Protein AF-A0A7H8PX84-F1 (afdb_monomer_lite)

Secondary structure (DSSP, 8-state):
-------------------TT-S-S--TT-EEEEE--HHHHHHHTT--EEEETTEEEEEE-GGGSSBSSSSSPPTT-EEEBPTT-EEEB-TTTHHHHHHHHHHH--EEEETTTTEEEEPP----SEEEPTT-EEEEEEEEEEEETTEEEEEEEEEEEEE--

pLDDT: mean 71.89, std 15.2, range [36.81, 92.44]

Foldseek 3Di:
DDDDDDDDPPPPPPPPPDPPDDPDDDLAQDKFKFFDDPVLLVCLVVQQWDDDPNATAGEDCNQPGQFPDRHDDDAQDKTFGGQVWGATDHPVCVVVVQVVVVVQFDFDADPVRSHTYTDDDDDPDDTGHGGWMKTFNAKDWDDDVPGDTTIITIIGGHGHD

Structure (mmCIF, N/CA/C/O backbone):
data_AF-A0A7H8PX84-F1
#
_entry.id   AF-A0A7H8PX84-F1
#
loop_
_atom_site.group_PDB
_atom_site.id
_atom_site.type_symbol
_atom_site.label_atom_id
_atom_site.label_alt_id
_atom_site.label_comp_id
_atom_site.label_asym_id
_atom_site.label_entity_id
_atom_site.label_seq_id
_atom_site.pdbx_PDB_ins_code
_atom_site.Cartn_x
_atom_site.Cartn_y
_atom_site.Cartn_z
_atom_site.occupancy
_atom_site.B_iso_or_equiv
_atom_site.auth_seq_id
_atom_site.auth_comp_id
_atom_site.auth_asym_id
_atom_site.auth_atom_id
_atom_site.pdbx_PDB_model_num
ATOM 1 N N . MET A 1 1 ? 47.853 -20.167 -55.144 1.00 40.09 1 MET A N 1
ATOM 2 C CA . MET A 1 1 ? 46.509 -20.250 -54.528 1.00 40.09 1 MET A CA 1
ATOM 3 C C . MET A 1 1 ? 46.670 -20.345 -53.012 1.00 40.09 1 MET A C 1
ATOM 5 O O . MET A 1 1 ? 47.032 -21.404 -52.525 1.00 40.09 1 MET A O 1
ATOM 9 N N . LYS A 1 2 ? 46.504 -19.242 -52.268 1.00 39.44 2 LYS A N 1
ATOM 10 C CA . LYS A 1 2 ? 46.544 -19.221 -50.793 1.00 39.44 2 LYS A CA 1
ATOM 11 C C . LYS A 1 2 ? 45.185 -18.732 -50.292 1.00 39.44 2 LYS A C 1
ATOM 13 O O . LYS A 1 2 ? 44.821 -17.595 -50.564 1.00 39.44 2 LYS A O 1
ATOM 18 N N . LYS A 1 3 ? 44.428 -19.603 -49.617 1.00 45.34 3 LYS A N 1
ATOM 19 C CA . LYS A 1 3 ? 43.192 -19.234 -48.913 1.00 45.34 3 LYS A CA 1
ATOM 20 C C . LYS A 1 3 ? 43.585 -18.710 -47.532 1.00 45.34 3 LYS A C 1
ATOM 22 O O . LYS A 1 3 ? 44.048 -19.484 -46.701 1.00 45.34 3 LYS A O 1
ATOM 27 N N . LEU A 1 4 ? 43.448 -17.404 -47.319 1.00 47.75 4 LEU A N 1
ATOM 28 C CA . LEU A 1 4 ? 43.532 -16.782 -46.000 1.00 47.75 4 LEU A CA 1
ATOM 29 C C . LEU A 1 4 ? 42.117 -16.816 -45.405 1.00 47.75 4 LEU A C 1
ATOM 31 O O . LEU A 1 4 ? 41.219 -16.166 -45.935 1.00 47.75 4 LEU A O 1
ATOM 35 N N . ILE A 1 5 ? 41.897 -17.613 -44.361 1.00 53.88 5 ILE A N 1
ATOM 36 C CA . ILE A 1 5 ? 40.638 -17.606 -43.608 1.00 53.88 5 ILE A CA 1
ATOM 37 C C . ILE A 1 5 ? 40.815 -16.584 -42.487 1.00 53.88 5 ILE A C 1
ATOM 39 O O . ILE A 1 5 ? 41.558 -16.815 -41.535 1.00 53.88 5 ILE A O 1
ATOM 43 N N . LEU A 1 6 ? 40.182 -15.426 -42.656 1.00 47.47 6 LEU A N 1
ATOM 44 C CA . LEU A 1 6 ? 40.150 -14.352 -41.673 1.00 47.47 6 LEU A CA 1
ATOM 45 C C . LEU A 1 6 ? 39.079 -14.702 -40.629 1.00 47.47 6 LEU A C 1
ATOM 47 O O . LEU A 1 6 ? 37.885 -14.655 -40.918 1.00 47.47 6 LEU A O 1
ATOM 51 N N . LEU A 1 7 ? 39.504 -15.109 -39.433 1.00 52.91 7 LEU A N 1
ATOM 52 C CA . LEU A 1 7 ? 38.606 -15.361 -38.309 1.00 52.91 7 LEU A CA 1
ATOM 53 C C . LEU A 1 7 ? 38.187 -14.002 -37.722 1.00 52.91 7 LEU A C 1
ATOM 55 O O . LEU A 1 7 ? 38.953 -13.362 -37.003 1.00 52.91 7 LEU A O 1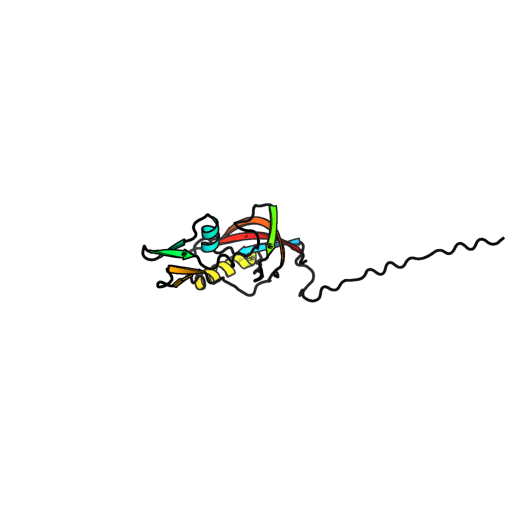
ATOM 59 N N . ALA A 1 8 ? 36.996 -13.525 -38.083 1.00 51.44 8 ALA A N 1
ATOM 60 C CA . ALA A 1 8 ? 36.423 -12.305 -37.528 1.00 51.44 8 ALA A CA 1
ATOM 61 C C . ALA A 1 8 ? 35.952 -12.571 -36.090 1.00 51.44 8 ALA A C 1
ATOM 63 O O . ALA A 1 8 ? 34.898 -13.161 -35.867 1.00 51.44 8 ALA A O 1
ATOM 64 N N . VAL A 1 9 ? 36.751 -12.152 -35.108 1.00 56.19 9 VAL A N 1
ATOM 65 C CA . VAL A 1 9 ? 36.349 -12.123 -33.698 1.00 56.19 9 VAL A CA 1
ATOM 66 C C . VAL A 1 9 ? 35.457 -10.900 -33.500 1.00 56.19 9 VAL A C 1
ATOM 68 O O . VAL A 1 9 ? 35.933 -9.773 -33.378 1.00 56.19 9 VAL A O 1
ATOM 71 N N . THR A 1 10 ? 34.144 -11.112 -33.530 1.00 51.09 10 THR A N 1
ATOM 72 C CA . THR A 1 10 ? 33.151 -10.079 -33.227 1.00 51.09 10 THR A CA 1
ATOM 73 C C . THR A 1 10 ? 33.132 -9.855 -31.716 1.00 51.09 10 THR A C 1
ATOM 75 O O . THR A 1 10 ? 32.574 -10.650 -30.963 1.00 51.09 10 THR A O 1
ATOM 78 N N . ILE A 1 11 ? 33.785 -8.788 -31.257 1.00 53.28 11 ILE A N 1
ATOM 79 C CA . ILE A 1 11 ? 33.712 -8.338 -29.865 1.00 53.28 11 ILE A CA 1
ATOM 80 C C . ILE A 1 11 ? 32.320 -7.734 -29.667 1.00 53.28 11 ILE A C 1
ATOM 82 O O . ILE A 1 11 ? 32.041 -6.628 -30.122 1.00 53.28 11 ILE A O 1
ATOM 86 N N . ILE A 1 12 ? 31.429 -8.486 -29.020 1.00 52.38 12 ILE A N 1
ATOM 87 C CA . ILE A 1 12 ? 30.136 -7.982 -28.557 1.00 52.38 12 ILE A CA 1
ATOM 88 C C . ILE A 1 12 ? 30.433 -7.062 -27.371 1.00 52.38 12 ILE A C 1
ATOM 90 O O . ILE A 1 12 ? 30.611 -7.515 -26.241 1.00 52.38 12 ILE A O 1
ATOM 94 N N . THR A 1 13 ? 30.539 -5.760 -27.626 1.00 49.69 13 THR A N 1
ATOM 95 C CA . THR A 1 13 ? 30.516 -4.753 -26.566 1.00 49.69 13 THR A CA 1
ATOM 96 C C . THR A 1 13 ? 29.106 -4.735 -25.991 1.00 49.69 13 THR A C 1
ATOM 98 O O . THR A 1 13 ? 28.187 -4.186 -26.599 1.00 49.69 13 THR A O 1
ATOM 101 N N . ALA A 1 14 ? 28.919 -5.388 -24.846 1.00 50.47 14 ALA A N 1
ATOM 102 C CA . ALA A 1 14 ? 27.719 -5.235 -24.041 1.00 50.47 14 ALA A CA 1
ATOM 103 C C . ALA A 1 14 ? 27.648 -3.775 -23.581 1.00 50.47 14 ALA A C 1
ATOM 105 O O . ALA A 1 14 ? 28.365 -3.358 -22.672 1.00 50.47 14 ALA A O 1
ATOM 106 N N . SER A 1 15 ? 26.827 -2.983 -24.263 1.00 46.75 15 SER A N 1
ATOM 107 C CA . SER A 1 15 ? 26.493 -1.625 -23.860 1.00 46.75 15 SER A CA 1
ATOM 108 C C . SER A 1 15 ? 25.756 -1.703 -22.526 1.00 46.75 15 SER A C 1
ATOM 110 O O . SER A 1 15 ? 24.563 -1.997 -22.484 1.00 46.75 15 SER A O 1
ATOM 112 N N . THR A 1 16 ? 26.462 -1.479 -21.421 1.00 45.62 16 THR A N 1
ATOM 113 C CA . THR A 1 16 ? 25.833 -1.245 -20.123 1.00 45.62 16 THR A CA 1
ATOM 114 C C . THR A 1 16 ? 25.135 0.106 -20.199 1.00 45.62 16 THR A C 1
ATOM 116 O O . THR A 1 16 ? 25.763 1.152 -20.029 1.00 45.62 16 THR A O 1
ATOM 119 N N . ALA A 1 17 ? 23.843 0.088 -20.516 1.00 49.22 17 ALA A N 1
ATOM 120 C CA . ALA A 1 17 ? 22.968 1.225 -20.301 1.00 49.22 17 ALA A CA 1
ATOM 121 C C . ALA A 1 17 ? 22.883 1.449 -18.786 1.00 49.22 17 ALA A C 1
ATOM 123 O O . ALA A 1 17 ? 22.169 0.748 -18.072 1.00 49.22 17 ALA A O 1
ATOM 124 N N . TYR A 1 18 ? 23.697 2.372 -18.283 1.00 42.31 18 TYR A N 1
ATOM 125 C CA . TYR A 1 18 ? 23.570 2.876 -16.926 1.00 42.31 18 TYR A CA 1
ATOM 126 C C . TYR A 1 18 ? 22.308 3.737 -16.885 1.00 42.31 18 TYR A C 1
ATOM 128 O O . TYR A 1 18 ? 22.279 4.833 -17.437 1.00 42.31 18 TYR A O 1
ATOM 136 N N . ALA A 1 19 ? 21.251 3.200 -16.275 1.00 36.81 19 ALA A N 1
ATOM 137 C CA . ALA A 1 19 ? 20.052 3.951 -15.942 1.00 36.81 19 ALA A CA 1
ATOM 138 C C . ALA A 1 19 ? 20.422 5.004 -14.889 1.00 36.81 19 ALA A C 1
ATOM 140 O O . ALA A 1 19 ? 20.612 4.707 -13.707 1.00 36.81 19 ALA A O 1
ATOM 141 N N . GLU A 1 20 ? 20.597 6.240 -15.338 1.00 38.31 20 GLU A N 1
ATOM 142 C CA . GLU A 1 20 ? 20.698 7.387 -14.453 1.00 38.31 20 GLU A CA 1
ATOM 143 C C . GLU A 1 20 ? 19.344 7.553 -13.744 1.00 38.31 20 GLU A C 1
ATOM 145 O O . GLU A 1 20 ? 18.332 7.750 -14.409 1.00 38.31 20 GLU A O 1
ATOM 150 N N . HIS A 1 21 ? 19.360 7.527 -12.404 1.00 40.28 21 HIS A N 1
ATOM 151 C CA . HIS A 1 21 ? 18.239 7.725 -11.456 1.00 40.28 21 HIS A CA 1
ATOM 152 C C . HIS A 1 21 ? 17.591 6.472 -10.840 1.00 40.28 21 HIS A C 1
ATOM 154 O O . HIS A 1 21 ? 16.396 6.452 -1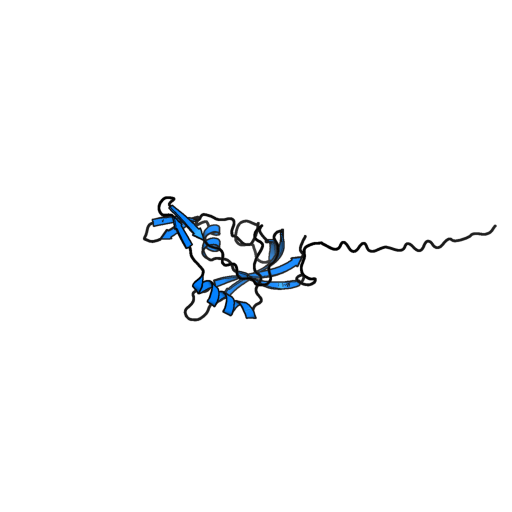0.565 1.00 40.28 21 HIS A O 1
ATOM 160 N N . CYS A 1 22 ? 18.408 5.483 -10.470 1.00 41.53 22 CYS A N 1
ATOM 161 C CA . CYS A 1 22 ? 18.047 4.503 -9.442 1.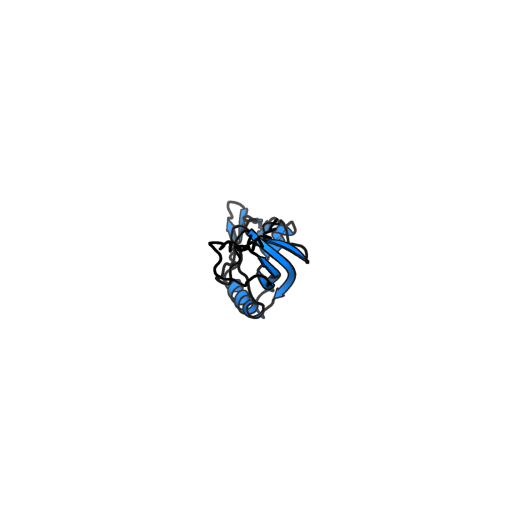00 41.53 22 CYS A CA 1
ATOM 162 C C . CYS A 1 22 ? 19.143 4.482 -8.353 1.00 41.53 22 CYS A C 1
ATOM 164 O O . CYS A 1 22 ? 20.289 4.127 -8.655 1.00 41.53 22 CYS A O 1
ATOM 166 N N . PRO A 1 23 ? 18.879 4.859 -7.084 1.00 43.12 23 PRO A N 1
ATOM 167 C CA . PRO A 1 23 ? 19.772 4.481 -6.008 1.00 43.12 23 PRO A CA 1
ATOM 168 C C . PRO A 1 23 ? 19.590 2.976 -5.764 1.00 43.12 23 PRO A C 1
ATOM 170 O O . PRO A 1 23 ? 18.675 2.554 -5.067 1.00 43.12 23 PRO A O 1
ATOM 173 N N . MET A 1 24 ? 20.538 2.209 -6.308 1.00 42.06 24 MET A N 1
ATOM 174 C CA . MET A 1 24 ? 20.876 0.810 -6.005 1.00 42.06 24 MET A CA 1
ATOM 175 C C . MET A 1 24 ? 20.173 -0.311 -6.792 1.00 42.06 24 MET A C 1
ATOM 177 O O . MET A 1 24 ? 18.998 -0.614 -6.620 1.00 42.06 24 MET A O 1
ATOM 181 N N . LEU A 1 25 ? 21.011 -1.058 -7.522 1.00 45.28 25 LEU A N 1
ATOM 182 C CA . LEU A 1 25 ? 20.917 -2.504 -7.746 1.00 45.28 25 LEU A CA 1
ATOM 183 C C . LEU A 1 25 ? 20.171 -3.250 -6.614 1.00 45.28 25 LEU A C 1
ATOM 185 O O . LEU A 1 25 ? 20.610 -3.231 -5.462 1.00 45.28 25 LEU A O 1
ATOM 189 N N . GLY A 1 26 ? 19.124 -4.010 -6.959 1.00 51.72 26 GLY A N 1
ATOM 190 C CA . GLY A 1 26 ? 18.698 -5.169 -6.160 1.00 51.72 26 GLY A CA 1
ATOM 191 C C . GLY A 1 26 ? 17.331 -5.114 -5.478 1.00 51.72 26 GLY A C 1
ATOM 192 O O . GLY A 1 26 ? 17.132 -5.865 -4.519 1.00 51.72 26 GLY A O 1
ATOM 193 N N . CYS A 1 27 ? 16.395 -4.271 -5.920 1.00 56.50 27 CYS A N 1
ATOM 194 C CA . CYS A 1 27 ? 14.993 -4.376 -5.493 1.00 56.50 27 CYS A CA 1
ATOM 195 C C . CYS A 1 27 ? 14.210 -5.439 -6.276 1.00 56.50 27 CYS A C 1
ATOM 197 O O . CYS A 1 27 ? 13.266 -6.005 -5.721 1.00 56.50 27 CYS A O 1
ATOM 199 N N . GLU A 1 28 ? 14.603 -5.744 -7.520 1.00 68.44 28 GLU A N 1
ATOM 200 C CA . GLU A 1 28 ? 14.006 -6.821 -8.322 1.00 68.44 28 GLU A CA 1
ATOM 201 C C . GLU A 1 28 ? 14.029 -8.144 -7.552 1.00 68.44 28 GLU A C 1
ATOM 203 O O . GLU A 1 28 ? 15.027 -8.509 -6.928 1.00 68.44 28 GLU A O 1
ATOM 208 N N . GLY A 1 29 ? 12.891 -8.836 -7.531 1.00 76.75 29 GLY A N 1
ATOM 209 C CA . GLY A 1 29 ? 12.743 -10.089 -6.799 1.00 76.75 29 GLY A CA 1
ATOM 210 C C . GLY A 1 29 ? 12.399 -9.928 -5.314 1.00 76.75 29 GLY A C 1
ATOM 211 O O . GLY A 1 29 ? 12.152 -10.929 -4.640 1.00 76.75 29 GLY A O 1
ATOM 212 N N . ARG A 1 30 ? 12.349 -8.703 -4.767 1.00 82.25 30 ARG A N 1
ATOM 213 C CA . ARG A 1 30 ? 11.982 -8.489 -3.358 1.00 82.25 30 ARG A CA 1
ATOM 214 C C . ARG A 1 30 ? 10.480 -8.508 -3.151 1.00 82.25 30 ARG A C 1
ATOM 216 O O . ARG A 1 30 ? 9.724 -7.906 -3.912 1.00 82.25 30 ARG A O 1
ATOM 223 N N . THR A 1 31 ? 10.071 -9.123 -2.045 1.00 88.44 31 THR A N 1
ATOM 224 C CA . THR A 1 31 ? 8.685 -9.109 -1.588 1.00 88.44 31 THR A CA 1
ATOM 225 C C . THR A 1 31 ? 8.510 -8.288 -0.322 1.00 88.44 31 THR A C 1
ATOM 227 O O . THR A 1 31 ? 9.391 -8.215 0.540 1.00 88.44 31 THR A O 1
ATOM 230 N N . GLY A 1 32 ? 7.349 -7.666 -0.191 1.00 89.19 32 GLY A N 1
ATOM 231 C CA . GLY A 1 32 ? 7.019 -6.859 0.973 1.00 89.19 32 GLY A CA 1
ATOM 232 C C . GLY A 1 32 ? 5.644 -6.243 0.853 1.00 89.19 32 GLY A C 1
ATOM 233 O O . GLY A 1 32 ? 4.815 -6.689 0.069 1.00 89.19 32 GLY A O 1
ATOM 234 N N . TYR A 1 33 ? 5.394 -5.247 1.682 1.00 89.69 33 TYR A N 1
ATOM 235 C CA . TYR A 1 33 ? 4.070 -4.732 1.946 1.00 89.69 33 TYR A CA 1
ATOM 236 C C . TYR A 1 33 ? 3.977 -3.261 1.602 1.00 89.69 33 TYR A C 1
ATOM 238 O O . TYR A 1 33 ? 4.878 -2.471 1.872 1.00 89.69 33 TYR A O 1
ATOM 246 N N . VAL A 1 34 ? 2.828 -2.916 1.057 1.00 87.81 34 VAL A N 1
ATOM 247 C CA . VAL A 1 34 ? 2.403 -1.569 0.723 1.00 87.81 34 VAL A CA 1
ATOM 248 C C . VAL A 1 34 ? 1.167 -1.272 1.547 1.00 87.81 34 VAL A C 1
ATOM 250 O O . VAL A 1 34 ? 0.248 -2.088 1.567 1.00 87.81 34 VAL A O 1
ATOM 253 N N . TYR A 1 35 ? 1.128 -0.130 2.225 1.00 86.12 35 TYR A N 1
ATOM 254 C CA . TYR A 1 35 ? -0.064 0.269 2.966 1.00 86.12 35 TYR A CA 1
ATOM 255 C C . TYR A 1 35 ? -1.155 0.779 2.016 1.00 86.12 35 TYR A C 1
ATOM 257 O O . TYR A 1 35 ? -0.872 1.612 1.157 1.00 86.12 35 TYR A O 1
ATOM 265 N N . ILE A 1 36 ? -2.396 0.314 2.196 1.00 81.25 36 ILE A N 1
ATOM 266 C CA . ILE A 1 36 ? -3.576 0.864 1.519 1.00 81.25 36 ILE A CA 1
ATOM 267 C C . ILE A 1 36 ? -4.428 1.606 2.546 1.00 81.25 36 ILE A C 1
ATOM 269 O O . ILE A 1 36 ? -4.982 0.958 3.440 1.00 81.25 36 ILE A O 1
ATOM 273 N N . PRO A 1 37 ? -4.591 2.934 2.412 1.00 74.69 37 PRO A N 1
ATOM 274 C CA . PRO A 1 37 ? -5.504 3.685 3.256 1.00 74.69 37 PRO A CA 1
ATOM 275 C C . PRO A 1 37 ? -6.925 3.132 3.154 1.00 74.69 37 PRO A C 1
ATOM 277 O O . PRO A 1 37 ? -7.467 2.955 2.061 1.00 74.69 37 PRO A O 1
ATOM 280 N N . GLU A 1 38 ? -7.538 2.875 4.305 1.00 71.62 38 GLU A N 1
ATOM 281 C CA . GLU A 1 38 ? -8.859 2.250 4.410 1.00 71.62 38 GLU A CA 1
ATOM 282 C C . GLU A 1 38 ? -9.936 3.046 3.643 1.00 71.62 38 GLU A C 1
ATOM 284 O O . GLU A 1 38 ? -10.774 2.485 2.943 1.00 71.62 38 GLU A O 1
ATOM 289 N N . GLN A 1 39 ? -9.858 4.374 3.692 1.00 66.31 39 GLN A N 1
ATOM 290 C CA . GLN A 1 39 ? -10.765 5.292 3.002 1.00 66.31 39 GLN A CA 1
ATOM 291 C C . GLN A 1 39 ? -10.637 5.192 1.479 1.00 66.31 39 GLN A C 1
ATOM 293 O O . GLN A 1 39 ? -11.622 5.348 0.762 1.00 66.31 39 GLN A O 1
ATOM 298 N N . VAL A 1 40 ? -9.432 4.906 0.981 1.00 65.25 40 VAL A N 1
ATOM 299 C CA . VAL A 1 40 ? -9.193 4.686 -0.445 1.00 65.25 40 VAL A CA 1
ATOM 300 C C . VAL A 1 40 ? -9.726 3.310 -0.842 1.00 65.25 40 VAL A C 1
ATOM 302 O O . VAL A 1 40 ? -10.439 3.204 -1.836 1.00 65.25 40 VAL A O 1
ATOM 305 N N . ALA A 1 41 ? -9.499 2.278 -0.022 1.00 64.44 41 ALA A N 1
ATOM 306 C CA . ALA A 1 41 ? -10.092 0.958 -0.238 1.00 64.44 41 ALA A CA 1
ATOM 307 C C . ALA A 1 41 ? -11.634 1.012 -0.304 1.00 64.44 41 ALA A C 1
ATOM 309 O O . ALA A 1 41 ? -12.221 0.409 -1.200 1.00 64.44 41 ALA A O 1
ATOM 310 N N . TYR A 1 42 ? -12.296 1.782 0.571 1.00 59.62 42 TYR A N 1
ATOM 311 C CA . TYR A 1 42 ? -13.751 1.996 0.507 1.00 59.62 42 TYR A CA 1
ATOM 312 C C . TYR A 1 42 ? -14.187 2.872 -0.674 1.00 59.62 42 TYR A C 1
ATOM 314 O O . TYR A 1 42 ? -15.208 2.580 -1.300 1.00 59.62 42 TYR A O 1
ATOM 322 N N . GLY A 1 43 ? -13.404 3.902 -1.011 1.00 58.12 43 GLY A N 1
ATOM 323 C CA . GLY A 1 43 ? -13.614 4.762 -2.177 1.00 58.12 43 GLY A CA 1
ATOM 324 C C . GLY A 1 43 ? -13.751 3.977 -3.483 1.00 58.12 43 GLY A C 1
ATOM 325 O O . GLY A 1 43 ? -14.632 4.260 -4.296 1.00 58.12 43 GLY A O 1
ATOM 326 N N . TYR A 1 44 ? -12.921 2.945 -3.650 1.00 55.50 44 TYR A N 1
ATOM 327 C CA . TYR A 1 44 ? -12.935 2.056 -4.815 1.00 55.50 44 TYR A CA 1
ATOM 328 C C . TYR A 1 44 ? -13.997 0.950 -4.756 1.00 55.50 44 TYR A C 1
ATOM 330 O O . TYR A 1 44 ? -14.387 0.440 -5.801 1.00 55.50 44 TYR A O 1
ATOM 338 N N . GLN A 1 45 ? -14.559 0.639 -3.583 1.00 54.50 45 GLN A N 1
ATOM 339 C CA . GLN A 1 45 ? -15.755 -0.214 -3.460 1.00 54.50 45 GLN A CA 1
ATOM 340 C C . GLN A 1 45 ? -17.058 0.510 -3.866 1.00 54.50 45 GLN A C 1
ATOM 342 O O . GLN A 1 45 ? -18.154 0.060 -3.535 1.00 54.50 45 GLN A O 1
ATOM 347 N N . GLY A 1 46 ? -16.959 1.650 -4.558 1.00 50.69 46 GLY A N 1
ATOM 348 C CA . GLY A 1 46 ? -18.099 2.430 -5.042 1.00 50.69 46 GLY A CA 1
ATOM 349 C C . GLY A 1 46 ? -18.658 3.437 -4.035 1.00 50.69 46 GLY A C 1
ATOM 350 O O . GLY A 1 46 ? -19.617 4.138 -4.353 1.00 50.69 46 GLY A O 1
ATOM 351 N N . LYS A 1 47 ? -18.065 3.566 -2.841 1.00 54.09 47 LYS A N 1
ATOM 352 C CA . LYS A 1 47 ? -18.459 4.584 -1.859 1.00 54.09 47 LYS A CA 1
ATOM 353 C C . LYS A 1 47 ? -17.619 5.839 -2.057 1.00 54.09 47 LYS A C 1
ATOM 355 O O . LYS A 1 47 ? -16.598 6.024 -1.412 1.00 54.09 47 LYS A O 1
ATOM 360 N N . ALA A 1 48 ? -18.052 6.722 -2.954 1.00 66.00 48 ALA A N 1
ATOM 361 C CA . ALA A 1 48 ? -17.381 7.997 -3.237 1.00 66.00 48 ALA A CA 1
ATOM 362 C C . ALA A 1 48 ? -17.506 9.043 -2.101 1.00 66.00 48 ALA A C 1
ATOM 364 O O . ALA A 1 48 ? -17.288 10.236 -2.330 1.00 66.00 48 ALA A O 1
ATOM 365 N N . SER A 1 49 ? -17.873 8.621 -0.891 1.00 69.94 49 SER A N 1
ATOM 366 C CA . SER A 1 49 ? -18.225 9.486 0.226 1.00 69.94 49 SER A CA 1
ATOM 367 C C . SER A 1 49 ? -17.943 8.847 1.588 1.00 69.94 49 SER A C 1
ATOM 369 O O . SER A 1 49 ? -17.859 7.625 1.725 1.00 69.94 49 SER A O 1
ATOM 371 N N . VAL A 1 50 ? -17.798 9.692 2.611 1.00 70.12 50 VAL A N 1
ATOM 372 C CA . VAL A 1 50 ? -17.738 9.297 4.026 1.00 70.12 50 VAL A CA 1
ATOM 373 C C . VAL A 1 50 ? -18.805 10.050 4.804 1.00 70.12 50 VAL A C 1
ATOM 375 O O . VAL A 1 50 ? -19.115 11.196 4.483 1.00 70.12 50 VAL A O 1
ATOM 378 N N . THR A 1 51 ? -19.333 9.442 5.861 1.00 69.00 51 THR A N 1
ATOM 379 C CA . THR A 1 51 ? -20.251 10.128 6.775 1.00 69.00 51 THR A CA 1
ATOM 380 C C . THR A 1 51 ? -19.492 10.652 7.992 1.00 69.00 51 THR A C 1
ATOM 382 O O . THR A 1 51 ? -18.828 9.879 8.683 1.00 69.00 51 THR A O 1
ATOM 385 N N . PHE A 1 52 ? -19.620 11.946 8.285 1.00 70.69 52 PHE A N 1
ATOM 386 C CA . PHE A 1 52 ? -19.089 12.589 9.488 1.00 70.69 52 PHE A CA 1
ATOM 387 C C . PHE A 1 52 ? -20.182 13.461 10.115 1.00 70.69 52 PHE A C 1
ATOM 389 O O . PHE A 1 52 ? -20.823 14.246 9.426 1.00 70.69 52 PHE A O 1
ATOM 396 N N . ASN A 1 53 ? -20.455 13.278 11.412 1.00 77.25 53 ASN A N 1
ATOM 397 C CA . ASN A 1 53 ? -21.556 13.947 12.128 1.00 77.25 53 ASN A CA 1
ATOM 398 C C . ASN A 1 53 ? -22.942 13.831 11.457 1.00 77.25 53 ASN A C 1
ATOM 400 O O . ASN A 1 53 ? -23.762 14.738 11.547 1.00 77.25 53 ASN A O 1
ATOM 404 N N . GLY A 1 54 ? -23.219 12.703 10.795 1.00 74.31 54 GLY A N 1
ATOM 405 C CA . GLY A 1 54 ? -24.493 12.473 10.103 1.00 74.31 54 GLY A CA 1
ATOM 406 C C . GLY A 1 54 ? -24.603 13.145 8.732 1.00 74.31 54 GLY A C 1
ATOM 407 O O . GLY A 1 54 ? -25.597 12.931 8.044 1.00 74.31 54 GLY A O 1
ATOM 408 N N . GLU A 1 55 ? -23.585 13.892 8.304 1.00 79.44 55 GLU A N 1
ATOM 409 C CA . GLU A 1 55 ? -23.507 14.470 6.966 1.00 79.44 55 GLU A CA 1
ATOM 410 C C . GLU A 1 55 ? -22.581 13.654 6.063 1.00 79.44 55 GLU A C 1
ATOM 412 O O . GLU A 1 55 ? -21.573 13.099 6.502 1.00 79.44 55 GLU A O 1
ATOM 417 N N . GLU A 1 56 ? -22.938 13.572 4.784 1.00 79.88 56 GLU A N 1
ATOM 418 C CA . GLU A 1 56 ? -22.162 12.877 3.764 1.00 79.88 56 GLU A CA 1
ATOM 419 C C . GLU A 1 56 ? -21.195 13.849 3.074 1.00 79.88 56 GLU A C 1
ATOM 421 O O . GLU A 1 56 ? -21.601 14.868 2.511 1.00 79.88 56 GLU A O 1
ATOM 426 N N . TYR A 1 57 ? -19.908 13.513 3.110 1.00 77.31 57 TYR A N 1
ATOM 427 C CA . TYR A 1 57 ? -18.823 14.258 2.485 1.00 77.31 57 TYR A CA 1
ATOM 428 C C . TYR A 1 57 ? -18.285 13.460 1.311 1.00 77.31 57 TYR A C 1
ATOM 430 O O . TYR A 1 57 ? -17.942 12.287 1.460 1.00 77.31 57 TYR A O 1
ATOM 438 N N . ARG A 1 58 ? -18.150 14.092 0.147 1.00 79.81 58 ARG A N 1
ATOM 439 C CA . ARG A 1 58 ? -17.529 13.469 -1.021 1.00 79.81 58 ARG A CA 1
ATOM 440 C C . ARG A 1 58 ? -16.035 13.290 -0.773 1.00 79.81 58 ARG A C 1
ATOM 442 O O . ARG A 1 58 ? -15.342 14.255 -0.452 1.00 79.81 58 ARG A O 1
ATOM 449 N N . LEU A 1 59 ? -15.525 12.083 -0.986 1.00 71.38 59 LEU A N 1
ATOM 450 C CA . LEU A 1 59 ? -14.088 11.839 -0.975 1.00 71.38 59 LEU A CA 1
ATOM 451 C C . LEU A 1 59 ? -13.449 12.517 -2.189 1.00 71.38 59 LEU A C 1
ATOM 453 O O . LEU A 1 59 ? -13.771 12.205 -3.339 1.00 71.38 59 LEU A O 1
ATOM 457 N N . VAL A 1 60 ? -12.542 13.451 -1.926 1.00 66.75 60 VAL A N 1
ATOM 458 C CA . VAL A 1 60 ? -11.713 14.119 -2.932 1.00 66.75 60 VAL A CA 1
ATOM 459 C C . VAL A 1 60 ? -10.271 13.618 -2.812 1.00 66.75 60 VAL A C 1
ATOM 461 O O . VAL A 1 60 ? -9.788 13.353 -1.713 1.00 66.75 60 VAL A O 1
ATOM 464 N N . GLY A 1 61 ? -9.590 13.436 -3.950 1.00 59.66 61 GLY A N 1
ATOM 465 C CA . GLY A 1 61 ? -8.219 12.902 -3.991 1.00 59.66 61 GLY A CA 1
ATOM 466 C C . GLY A 1 61 ? -8.098 11.400 -4.289 1.00 59.66 61 GLY A C 1
ATOM 467 O O . GLY A 1 61 ? -7.235 10.738 -3.714 1.00 59.66 61 GLY A O 1
ATOM 468 N N . LYS A 1 62 ? -8.917 10.860 -5.213 1.00 52.47 62 LYS A N 1
ATOM 469 C CA . LYS A 1 62 ? -8.781 9.486 -5.766 1.00 52.47 62 LYS A CA 1
ATOM 470 C C . LYS A 1 62 ? -7.364 9.160 -6.275 1.00 52.47 62 LYS A C 1
ATOM 472 O O . LYS A 1 62 ? -6.983 7.995 -6.315 1.00 52.47 62 LYS A O 1
ATOM 477 N N . GLU A 1 63 ? -6.592 10.195 -6.598 1.00 51.91 63 GLU A N 1
ATOM 478 C CA . GLU A 1 63 ? -5.219 10.161 -7.121 1.00 51.91 63 GLU A CA 1
ATOM 479 C C . GLU A 1 63 ? -4.165 9.648 -6.126 1.00 51.91 63 GLU A C 1
ATOM 481 O O . GLU A 1 63 ? -2.991 9.547 -6.460 1.00 51.91 63 GLU A O 1
ATOM 486 N N . LYS A 1 64 ? -4.557 9.318 -4.892 1.00 60.50 64 LYS A N 1
ATOM 487 C CA . LYS A 1 64 ? -3.632 8.850 -3.848 1.00 60.50 64 LYS A CA 1
ATOM 488 C C . LYS A 1 64 ? -3.642 7.334 -3.668 1.00 60.50 64 LYS A C 1
ATOM 490 O O . LYS A 1 64 ? -3.160 6.835 -2.649 1.00 60.50 64 LYS A O 1
ATOM 495 N N . PHE A 1 65 ? -4.220 6.594 -4.616 1.00 71.06 65 PHE A N 1
ATOM 496 C CA . PHE A 1 65 ? -4.000 5.157 -4.656 1.00 71.06 65 PHE A CA 1
ATOM 497 C C . PHE A 1 65 ? -2.551 4.898 -5.077 1.00 71.06 65 PHE A C 1
ATOM 499 O O . PHE A 1 65 ? -2.049 5.561 -5.983 1.00 71.06 65 PHE A O 1
ATOM 506 N N . PRO A 1 66 ? -1.855 3.957 -4.429 1.00 77.62 66 PRO A N 1
ATOM 507 C CA . PRO A 1 66 ? -0.468 3.677 -4.765 1.00 77.62 66 PRO A CA 1
ATOM 508 C C . PRO A 1 66 ? -0.222 3.186 -6.195 1.00 77.62 66 PRO A C 1
ATOM 510 O O . PRO A 1 66 ? 0.930 3.164 -6.633 1.00 77.62 66 PRO A O 1
ATOM 513 N N . PHE A 1 67 ? -1.273 2.755 -6.893 1.00 84.19 67 PHE A N 1
ATOM 514 C CA . PHE A 1 67 ? -1.192 2.183 -8.228 1.00 84.19 67 PHE A CA 1
ATOM 515 C C . PHE A 1 67 ? -1.984 3.018 -9.237 1.00 84.19 67 PHE A C 1
ATOM 517 O O . PHE A 1 67 ? -2.962 3.669 -8.874 1.00 84.19 67 PHE A O 1
ATOM 524 N N . VAL A 1 68 ? -1.538 3.003 -10.494 1.00 83.00 68 VAL A N 1
ATOM 525 C CA . VAL A 1 68 ? -2.188 3.699 -11.618 1.00 83.00 68 VAL A CA 1
ATOM 526 C C . VAL A 1 68 ? -3.503 3.022 -11.992 1.00 83.00 68 VAL A C 1
ATOM 528 O O . VAL A 1 68 ? -4.466 3.687 -12.364 1.00 83.00 68 VAL A O 1
ATOM 531 N N . GLU A 1 69 ? -3.534 1.693 -11.926 1.00 82.19 69 GLU A N 1
ATOM 532 C CA . GLU A 1 69 ? -4.707 0.891 -12.231 1.00 82.19 69 GLU A CA 1
ATOM 533 C C . GLU A 1 69 ? -5.851 1.199 -11.255 1.00 82.19 69 GLU A C 1
ATOM 535 O O . GLU A 1 69 ? -5.654 1.284 -10.041 1.00 82.19 69 GLU A O 1
ATOM 540 N N . GLU A 1 70 ? -7.062 1.361 -11.796 1.00 71.88 70 GLU A N 1
ATOM 541 C CA . GLU A 1 70 ? -8.242 1.660 -10.990 1.00 71.88 70 GLU A CA 1
ATOM 542 C C . GLU A 1 70 ? -8.654 0.456 -10.132 1.00 71.88 70 GLU A C 1
ATOM 544 O O . GLU A 1 70 ? -8.745 -0.675 -10.610 1.00 71.88 70 GLU A O 1
ATOM 549 N N . GLY A 1 71 ? -8.999 0.721 -8.871 1.00 70.38 71 GLY A N 1
ATOM 550 C CA . GLY A 1 71 ? -9.513 -0.296 -7.958 1.00 70.38 71 GLY A CA 1
ATOM 551 C C . GLY A 1 71 ? -8.433 -1.063 -7.202 1.00 70.38 71 GLY A C 1
ATOM 552 O O . GLY A 1 71 ? -7.236 -0.838 -7.349 1.00 70.38 71 GLY A O 1
ATOM 553 N N . LEU A 1 72 ? -8.873 -1.979 -6.336 1.00 78.88 72 LEU A N 1
ATOM 554 C CA . LEU A 1 72 ? -7.956 -2.907 -5.680 1.00 78.88 72 LEU A CA 1
ATOM 555 C C . LEU A 1 72 ? -7.497 -3.948 -6.710 1.00 78.88 72 LEU A C 1
ATOM 557 O O . LEU A 1 72 ? -8.346 -4.641 -7.267 1.00 78.88 72 LEU A O 1
ATOM 561 N N . PRO A 1 73 ? -6.189 -4.089 -6.961 1.00 83.50 73 PRO A N 1
ATOM 562 C CA . PRO A 1 73 ? -5.715 -4.974 -8.011 1.00 83.50 73 PRO A CA 1
ATOM 563 C C . PRO A 1 73 ? -5.864 -6.460 -7.662 1.00 83.50 73 PRO A C 1
ATOM 565 O O . PRO A 1 73 ? -5.701 -6.878 -6.515 1.00 83.50 73 PRO A O 1
ATOM 568 N N . ASP A 1 74 ? -6.134 -7.296 -8.658 1.00 84.69 74 ASP A N 1
ATOM 569 C CA . ASP A 1 74 ? -6.326 -8.727 -8.422 1.00 84.69 74 ASP A CA 1
ATOM 570 C C . ASP A 1 74 ? -5.040 -9.413 -7.952 1.00 84.69 74 ASP A C 1
ATOM 572 O O . ASP A 1 74 ? -3.925 -9.044 -8.330 1.00 84.69 74 ASP A O 1
ATOM 576 N N . VAL A 1 75 ? -5.174 -10.474 -7.157 1.00 87.25 75 VAL A N 1
ATOM 577 C CA . VAL A 1 75 ? -4.024 -11.314 -6.801 1.00 87.25 75 VAL A CA 1
ATOM 578 C C . VAL A 1 75 ? -3.427 -11.924 -8.074 1.00 87.25 75 VAL A C 1
ATOM 580 O O . VAL A 1 75 ? -4.146 -12.433 -8.927 1.00 87.25 75 VAL A O 1
ATOM 583 N N . ASN A 1 76 ? -2.099 -11.905 -8.181 1.00 88.75 76 ASN A N 1
ATOM 584 C CA . ASN A 1 76 ? -1.283 -12.255 -9.349 1.00 88.75 76 ASN A CA 1
ATOM 585 C C . ASN A 1 76 ? -1.288 -11.264 -10.519 1.00 88.75 76 ASN A C 1
ATOM 587 O O . ASN A 1 76 ? -0.545 -11.501 -11.476 1.00 88.75 76 ASN A O 1
ATOM 591 N N . SER A 1 77 ? -2.033 -10.160 -10.444 1.00 92.31 77 SER A N 1
ATOM 592 C CA . SER A 1 77 ? -1.921 -9.079 -11.427 1.00 92.31 77 SER A CA 1
ATOM 593 C C . SER A 1 77 ? -0.573 -8.359 -11.330 1.00 92.31 77 SER A C 1
ATOM 595 O O . SER A 1 77 ? 0.111 -8.410 -10.303 1.00 92.31 77 SER A O 1
ATOM 597 N N . VAL A 1 78 ? -0.187 -7.693 -12.418 1.00 92.44 78 VAL A N 1
ATOM 598 C CA . VAL A 1 78 ? 0.950 -6.770 -12.448 1.00 92.44 78 VAL A CA 1
ATOM 599 C C . VAL A 1 78 ? 0.404 -5.360 -12.597 1.00 92.44 78 VAL A C 1
ATOM 601 O O . VAL A 1 78 ? -0.339 -5.097 -13.538 1.00 92.44 78 VAL A O 1
ATOM 604 N N . VAL A 1 79 ? 0.808 -4.471 -11.695 1.00 90.69 79 VAL A N 1
ATOM 605 C CA . VAL A 1 79 ? 0.362 -3.075 -11.645 1.00 90.69 79 VAL A CA 1
ATOM 606 C C . VAL A 1 79 ? 1.531 -2.101 -11.720 1.00 90.69 79 VAL A C 1
ATOM 608 O O . VAL A 1 79 ? 2.692 -2.480 -11.520 1.00 90.69 79 VAL A O 1
ATOM 611 N N . THR A 1 80 ? 1.227 -0.847 -12.032 1.00 90.50 80 THR A N 1
ATOM 612 C CA . THR A 1 80 ? 2.171 0.265 -12.080 1.00 90.50 80 THR A CA 1
ATOM 613 C C . THR A 1 80 ? 2.040 1.147 -10.852 1.00 90.50 80 THR A C 1
ATOM 615 O O . THR A 1 80 ? 0.950 1.572 -10.493 1.00 90.50 80 THR A O 1
ATOM 618 N N . VAL A 1 81 ? 3.175 1.475 -10.240 1.00 87.12 81 VAL A N 1
ATOM 619 C CA . VAL A 1 81 ? 3.257 2.476 -9.173 1.00 87.12 81 VAL A CA 1
ATOM 620 C C . VAL A 1 81 ? 2.877 3.859 -9.711 1.00 87.12 81 VAL A C 1
ATOM 622 O O . VAL A 1 81 ? 3.404 4.284 -10.740 1.00 87.12 81 VAL A O 1
ATOM 625 N N . GLY A 1 82 ? 1.978 4.549 -9.008 1.00 82.94 82 GLY A N 1
ATOM 626 C CA . GLY A 1 82 ? 1.495 5.885 -9.368 1.00 82.94 82 GLY A CA 1
ATOM 627 C C . GLY A 1 82 ? 2.548 6.993 -9.256 1.00 82.94 82 GLY A C 1
ATOM 628 O O . GLY A 1 82 ? 3.649 6.793 -8.743 1.00 82.94 82 GLY A O 1
ATOM 629 N N . ASP A 1 83 ? 2.183 8.192 -9.707 1.00 76.88 83 ASP A N 1
ATOM 630 C CA . ASP A 1 83 ? 3.107 9.320 -9.920 1.00 76.88 83 ASP A CA 1
ATOM 631 C C . ASP A 1 83 ? 3.801 9.840 -8.648 1.00 76.88 83 ASP A C 1
ATOM 633 O O . ASP A 1 83 ? 4.874 10.436 -8.720 1.00 76.88 83 ASP A O 1
ATOM 637 N N . GLY A 1 84 ? 3.241 9.573 -7.465 1.00 74.38 84 GLY A N 1
ATOM 638 C CA . GLY A 1 84 ? 3.858 9.921 -6.178 1.00 74.38 84 GLY A CA 1
ATOM 639 C C . GLY A 1 84 ? 4.958 8.958 -5.712 1.00 74.38 84 GLY A C 1
ATOM 640 O O . GLY A 1 84 ? 5.578 9.188 -4.668 1.00 74.38 84 GLY A O 1
ATOM 641 N N . GLY A 1 85 ? 5.188 7.861 -6.440 1.00 78.38 85 GLY A N 1
ATOM 642 C CA . GLY A 1 85 ? 5.920 6.721 -5.906 1.00 78.38 85 GLY A CA 1
ATOM 643 C C . GLY A 1 85 ? 5.196 6.113 -4.703 1.00 78.38 85 GLY A C 1
ATOM 644 O O . GLY A 1 85 ? 4.053 6.447 -4.385 1.00 78.38 85 GLY A O 1
ATOM 645 N N . ILE A 1 86 ? 5.856 5.187 -4.017 1.00 80.81 86 ILE A N 1
ATOM 646 C CA . ILE A 1 86 ? 5.208 4.433 -2.946 1.00 80.81 86 ILE A CA 1
ATOM 647 C C . ILE A 1 86 ? 6.207 3.879 -1.935 1.00 80.81 86 ILE A C 1
ATOM 649 O O . ILE A 1 86 ? 7.272 3.372 -2.284 1.00 80.81 86 ILE A O 1
ATOM 653 N N . SER A 1 87 ? 5.839 3.936 -0.659 1.00 83.75 87 SER A N 1
ATOM 654 C CA . SER A 1 87 ? 6.612 3.338 0.425 1.00 83.75 87 SER A CA 1
ATOM 655 C C . SER A 1 87 ? 6.439 1.814 0.464 1.00 83.75 87 SER A C 1
ATOM 657 O O . SER A 1 87 ? 5.328 1.288 0.552 1.00 83.75 87 SER A O 1
ATOM 659 N N . PHE A 1 88 ? 7.563 1.105 0.446 1.00 83.38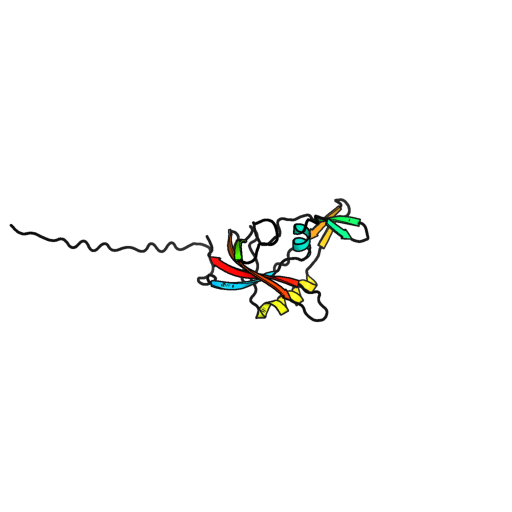 88 PHE A N 1
ATOM 660 C CA . PHE A 1 88 ? 7.676 -0.341 0.592 1.00 83.38 88 PHE A CA 1
ATOM 661 C C . PHE A 1 88 ? 8.137 -0.708 2.006 1.00 83.38 88 PHE A C 1
ATOM 663 O O . PHE A 1 88 ? 9.080 -0.116 2.548 1.00 83.38 88 PHE A O 1
ATOM 670 N N . TYR A 1 89 ? 7.508 -1.725 2.594 1.00 86.38 89 TYR A N 1
ATOM 671 C CA . TYR A 1 89 ? 7.779 -2.178 3.956 1.00 86.38 89 TYR A CA 1
ATOM 672 C C . TYR A 1 89 ? 8.060 -3.678 4.003 1.00 86.38 89 TYR A C 1
ATOM 674 O O . TYR A 1 89 ? 7.301 -4.494 3.488 1.00 86.38 89 TYR A O 1
ATOM 682 N N . ARG A 1 90 ? 9.119 -4.092 4.698 1.00 86.88 90 ARG A N 1
ATOM 683 C CA . ARG A 1 90 ? 9.332 -5.520 4.980 1.00 86.88 90 ARG A CA 1
ATOM 684 C C . ARG A 1 90 ? 8.398 -5.970 6.097 1.00 86.88 90 ARG A C 1
ATOM 686 O O . ARG A 1 90 ? 8.036 -5.174 6.959 1.00 86.88 90 ARG A O 1
ATOM 693 N N . ASN A 1 91 ? 8.087 -7.266 6.148 1.00 85.38 91 ASN A N 1
ATOM 694 C CA . ASN A 1 91 ? 7.185 -7.846 7.156 1.00 85.38 91 ASN A CA 1
ATOM 695 C C . ASN A 1 91 ? 7.529 -7.428 8.602 1.00 85.38 91 ASN A C 1
ATOM 697 O O . ASN A 1 91 ? 6.645 -7.096 9.383 1.00 85.38 91 ASN A O 1
ATOM 701 N N . GLN A 1 92 ? 8.820 -7.410 8.947 1.00 86.44 92 GLN A N 1
ATOM 702 C CA . GLN A 1 92 ? 9.317 -7.036 10.279 1.00 86.44 92 GLN A CA 1
ATOM 703 C C . GLN A 1 92 ? 9.132 -5.551 10.636 1.00 86.44 92 GLN A C 1
ATOM 705 O O . GLN A 1 92 ? 9.130 -5.197 11.813 1.00 86.44 92 GLN A O 1
ATOM 710 N N . ASP A 1 93 ? 8.981 -4.687 9.631 1.00 86.88 93 ASP A N 1
ATOM 711 C CA . ASP A 1 93 ? 8.843 -3.242 9.804 1.00 86.88 93 ASP A CA 1
ATOM 712 C C . ASP A 1 93 ? 7.358 -2.848 9.973 1.00 86.88 93 ASP A C 1
ATOM 714 O O . ASP A 1 93 ? 7.053 -1.860 10.642 1.00 86.88 93 ASP A O 1
ATOM 718 N N . VAL A 1 94 ? 6.422 -3.670 9.471 1.00 86.12 94 VAL A N 1
ATOM 719 C CA . VAL A 1 94 ? 4.967 -3.414 9.481 1.00 86.12 94 VAL A CA 1
ATOM 720 C C . VAL A 1 94 ? 4.402 -3.049 10.868 1.00 86.12 94 VAL A C 1
ATOM 722 O O . VAL A 1 94 ? 3.679 -2.054 10.954 1.00 86.12 94 VAL A O 1
ATOM 725 N N . PRO A 1 95 ? 4.740 -3.732 11.984 1.00 85.81 95 PRO A N 1
ATOM 726 C CA . PRO A 1 95 ? 4.206 -3.353 13.295 1.00 85.81 95 PRO A CA 1
ATOM 727 C C . PRO A 1 95 ? 4.608 -1.942 13.749 1.00 85.81 95 PRO A C 1
ATOM 729 O O . PRO A 1 95 ? 3.852 -1.279 14.460 1.00 85.81 95 PRO A O 1
ATOM 732 N N . LYS A 1 96 ? 5.794 -1.463 13.353 1.00 85.00 96 LYS A N 1
ATOM 733 C CA . LYS A 1 96 ? 6.235 -0.091 13.654 1.00 85.00 96 LYS A CA 1
ATOM 734 C C . LYS A 1 96 ? 5.435 0.915 12.830 1.00 85.00 96 LYS A C 1
ATOM 736 O O . LYS A 1 96 ? 4.964 1.903 13.384 1.00 85.00 96 LYS A O 1
ATOM 741 N N . ILE A 1 97 ? 5.213 0.608 11.552 1.00 84.56 97 ILE A N 1
ATOM 742 C CA . ILE A 1 97 ? 4.430 1.446 10.637 1.00 84.56 97 ILE A CA 1
ATOM 743 C C . ILE A 1 97 ? 2.991 1.609 11.122 1.00 84.56 97 ILE A C 1
ATOM 745 O O . ILE A 1 97 ? 2.502 2.728 11.184 1.00 84.56 97 ILE A O 1
ATOM 749 N N . ILE A 1 98 ? 2.329 0.535 11.560 1.00 82.50 98 ILE A N 1
ATOM 750 C CA . ILE A 1 98 ? 0.950 0.611 12.081 1.00 82.50 98 ILE A CA 1
ATOM 751 C C . ILE A 1 98 ? 0.857 1.521 13.308 1.00 82.50 98 ILE A C 1
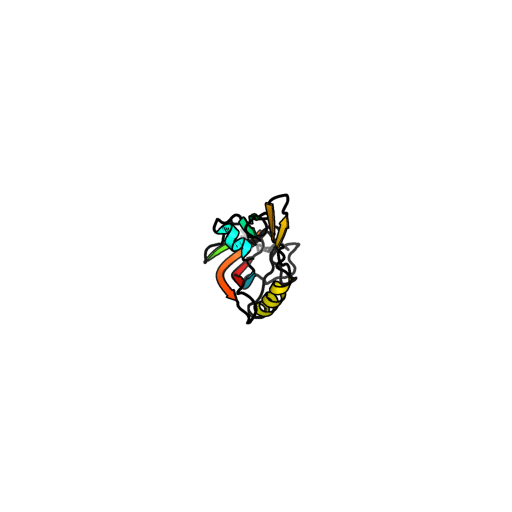ATOM 753 O O . ILE A 1 98 ? -0.088 2.300 13.435 1.00 82.50 98 ILE A O 1
ATOM 757 N N . LYS A 1 99 ? 1.847 1.464 14.207 1.00 81.50 99 LYS A N 1
ATOM 758 C CA . LYS A 1 99 ? 1.901 2.376 15.358 1.00 81.50 99 LYS A CA 1
ATOM 759 C C . LYS A 1 99 ? 2.038 3.833 14.920 1.00 81.50 99 LYS A C 1
ATOM 761 O O . LYS A 1 99 ? 1.392 4.687 15.516 1.00 81.50 99 LYS A O 1
ATOM 766 N N . SER A 1 100 ? 2.835 4.112 13.889 1.00 77.62 100 SER A N 1
ATOM 767 C CA . SER A 1 100 ? 2.958 5.458 13.322 1.00 77.62 100 SER A CA 1
ATOM 768 C C . SER A 1 100 ? 1.696 5.907 12.579 1.00 77.62 100 SER A C 1
ATOM 770 O O . SER A 1 100 ? 1.290 7.054 12.730 1.00 77.62 100 SER A O 1
ATOM 772 N N . LEU A 1 101 ? 1.025 5.010 11.853 1.00 73.81 101 LEU A N 1
ATOM 773 C CA . LEU A 1 101 ? -0.233 5.288 11.149 1.00 73.81 101 LEU A CA 1
ATOM 774 C C . LEU A 1 101 ? -1.354 5.725 12.097 1.00 73.81 101 LEU A C 1
ATOM 776 O O . LEU A 1 101 ? -2.127 6.614 11.753 1.00 73.81 101 LEU A O 1
ATOM 780 N N . LYS A 1 102 ? -1.406 5.168 13.316 1.00 67.69 102 LYS A N 1
ATOM 781 C CA . LYS A 1 102 ? -2.353 5.597 14.364 1.00 67.69 102 LYS A CA 1
ATOM 782 C C . LYS A 1 102 ? -2.301 7.109 14.631 1.00 67.69 102 LYS A C 1
ATOM 784 O O . LYS A 1 102 ? -3.298 7.678 15.055 1.00 67.69 102 LYS A O 1
ATOM 789 N N . VAL A 1 103 ? -1.142 7.735 14.438 1.00 56.22 103 VAL A N 1
ATOM 790 C CA . VAL A 1 103 ? -0.900 9.140 14.788 1.00 56.22 103 VAL A CA 1
ATOM 791 C C . VAL A 1 103 ? -1.240 10.096 13.636 1.00 56.22 103 VAL A C 1
ATOM 793 O O . VAL A 1 103 ? -1.419 11.278 13.889 1.00 56.22 103 VAL A O 1
ATOM 796 N N . HIS A 1 104 ? -1.332 9.612 12.391 1.00 55.16 104 HIS A N 1
ATOM 797 C CA . HIS A 1 104 ? -1.239 10.469 11.199 1.00 55.16 104 HIS A CA 1
ATOM 798 C C . HIS A 1 104 ? -2.360 10.302 10.161 1.00 55.16 104 HIS A C 1
ATOM 800 O O . HIS A 1 104 ? -2.304 10.934 9.107 1.00 55.16 104 HIS A O 1
ATOM 806 N N . GLU A 1 105 ? -3.374 9.473 10.410 1.00 61.69 105 GLU A N 1
ATOM 807 C CA . GLU A 1 105 ? -4.549 9.413 9.531 1.00 61.69 105 GLU A CA 1
ATOM 808 C C . GLU A 1 105 ? -5.506 10.579 9.792 1.00 61.69 105 GLU A C 1
ATOM 810 O O . GLU A 1 105 ? -6.580 10.415 10.370 1.00 61.69 105 GLU A O 1
ATOM 815 N N . ASP A 1 106 ? -5.116 11.763 9.328 1.00 62.12 106 ASP A N 1
ATOM 816 C CA . ASP A 1 106 ? -5.966 12.945 9.365 1.00 62.12 106 ASP A CA 1
ATOM 817 C C . ASP A 1 106 ? -6.765 13.044 8.061 1.00 62.12 106 ASP A C 1
ATOM 819 O O . ASP A 1 106 ? -6.237 13.368 6.987 1.00 62.12 106 ASP A O 1
ATOM 823 N N . ILE A 1 107 ? -8.066 12.760 8.163 1.00 70.25 107 ILE A N 1
ATOM 824 C CA . ILE A 1 107 ? -9.041 13.172 7.152 1.00 70.25 107 ILE A CA 1
ATOM 825 C C . ILE A 1 107 ? -9.318 14.654 7.390 1.00 70.25 107 ILE A C 1
ATOM 827 O O . ILE A 1 107 ? -9.812 15.041 8.451 1.00 70.25 107 ILE A O 1
ATOM 831 N N . LYS A 1 108 ? -9.004 15.487 6.400 1.00 76.00 108 LYS A N 1
ATOM 832 C CA . LYS A 1 108 ? -9.369 16.902 6.406 1.00 76.00 108 LYS A CA 1
ATOM 833 C C . LYS A 1 108 ? -10.768 17.046 5.831 1.00 76.00 108 LYS A C 1
ATOM 835 O O . LYS A 1 108 ? -11.016 16.632 4.703 1.00 76.00 108 LYS A O 1
ATOM 840 N N . TYR A 1 109 ? -11.667 17.638 6.606 1.00 77.94 109 TYR A N 1
ATOM 841 C CA . TYR A 1 109 ? -13.042 17.893 6.189 1.00 77.94 109 TYR A CA 1
ATOM 842 C C . TYR A 1 109 ? -13.208 19.365 5.816 1.00 77.94 109 TYR A C 1
ATOM 844 O O . TYR A 1 109 ? -12.898 20.249 6.613 1.00 77.94 109 TYR A O 1
ATOM 852 N N . ASP A 1 110 ? -13.734 19.617 4.622 1.00 82.25 110 ASP A N 1
ATOM 853 C CA . ASP A 1 110 ? -14.228 20.917 4.185 1.00 82.25 110 ASP A CA 1
ATOM 854 C C . ASP A 1 110 ? -15.760 20.891 4.208 1.00 82.25 110 ASP A C 1
ATOM 856 O O . ASP A 1 110 ? -16.417 20.301 3.344 1.00 82.25 110 ASP A O 1
ATOM 860 N N . ALA A 1 111 ? -16.331 21.532 5.230 1.00 81.69 111 ALA A N 1
ATOM 861 C CA . ALA A 1 111 ? -17.775 21.651 5.399 1.00 81.69 111 ALA A CA 1
ATOM 862 C C . ALA A 1 111 ? -18.436 22.511 4.311 1.00 81.69 111 ALA A C 1
ATOM 864 O O . ALA A 1 111 ? -19.565 22.225 3.920 1.00 81.69 111 ALA A O 1
ATOM 865 N N . SER A 1 112 ? -17.737 23.518 3.780 1.00 84.56 112 SER A N 1
ATOM 866 C CA . SER A 1 112 ? -18.286 24.415 2.756 1.00 84.56 112 SER A CA 1
ATOM 867 C C . SER A 1 112 ? -18.392 23.709 1.407 1.00 84.56 112 SER A C 1
ATOM 869 O O . SER A 1 112 ? -19.396 23.840 0.710 1.00 84.56 112 SER A O 1
ATOM 871 N N . ALA A 1 113 ? -17.377 22.919 1.055 1.00 83.62 113 ALA A N 1
ATOM 872 C CA . ALA A 1 113 ? -17.339 22.158 -0.192 1.00 83.62 113 ALA A CA 1
ATOM 873 C C . ALA A 1 113 ? -17.980 20.760 -0.092 1.00 83.62 113 ALA A C 1
ATOM 875 O O . ALA A 1 113 ? -18.010 20.037 -1.091 1.00 83.62 113 ALA A O 1
ATOM 876 N N . LYS A 1 114 ? -18.455 20.354 1.099 1.00 85.12 114 LYS A N 1
ATOM 877 C CA . LYS A 1 114 ? -18.872 18.974 1.423 1.00 85.12 114 LYS A CA 1
ATOM 878 C C . LYS A 1 114 ? -17.860 17.937 0.931 1.00 85.12 114 LYS A C 1
ATOM 880 O O . LYS A 1 114 ? -18.214 16.933 0.308 1.00 85.12 114 LYS A O 1
ATOM 885 N N . ALA A 1 115 ? -16.585 18.207 1.185 1.00 81.06 115 ALA A N 1
ATOM 886 C CA . ALA A 1 115 ? -15.472 17.409 0.699 1.00 81.06 115 ALA A CA 1
ATOM 887 C C . ALA A 1 115 ? -14.638 16.870 1.865 1.00 81.06 115 ALA A C 1
ATOM 889 O O . ALA A 1 115 ? -14.455 17.543 2.876 1.00 81.06 115 ALA A O 1
ATOM 890 N N . ALA A 1 116 ? -14.131 15.652 1.720 1.00 74.88 116 ALA A N 1
ATOM 891 C CA . ALA A 1 116 ? -13.191 15.042 2.648 1.00 74.88 116 ALA A CA 1
ATOM 892 C C . ALA A 1 116 ? -11.928 14.633 1.887 1.00 74.88 116 ALA A C 1
ATOM 894 O O . ALA A 1 116 ? -12.008 13.893 0.904 1.00 74.88 116 ALA A O 1
ATOM 895 N N . GLU A 1 117 ? -10.768 15.106 2.336 1.00 75.38 117 GLU A N 1
ATOM 896 C CA . GLU A 1 117 ? -9.467 14.767 1.767 1.00 75.38 117 GLU A CA 1
ATOM 897 C C . GLU A 1 117 ? -8.681 13.880 2.733 1.00 75.38 117 GLU A C 1
ATOM 899 O O . GLU A 1 117 ? -8.499 14.202 3.908 1.00 75.38 117 GLU A O 1
ATOM 904 N N . VAL A 1 118 ? -8.170 12.765 2.220 1.00 70.50 118 VAL A N 1
ATOM 905 C CA . VAL A 1 118 ? -7.290 11.874 2.978 1.00 70.50 118 VAL A CA 1
ATOM 906 C C . VAL A 1 118 ? -5.850 12.355 2.815 1.00 70.50 118 VAL A C 1
ATOM 908 O O . VAL A 1 118 ? -5.337 12.458 1.692 1.00 70.50 118 VAL A O 1
ATOM 911 N N . THR A 1 119 ? -5.179 12.643 3.930 1.00 63.22 119 THR A N 1
ATOM 912 C CA . THR A 1 119 ? -3.737 12.913 3.913 1.00 63.22 119 THR A CA 1
ATOM 913 C C . THR A 1 119 ? -3.001 11.574 3.813 1.00 63.22 119 THR A C 1
ATOM 915 O O . THR A 1 119 ? -3.184 10.720 4.683 1.00 63.22 119 THR A O 1
ATOM 918 N N . PRO A 1 120 ? -2.203 11.333 2.758 1.00 58.62 120 PRO A N 1
ATOM 919 C CA . PRO A 1 120 ? -1.484 10.081 2.624 1.00 58.62 120 PRO A CA 1
ATOM 920 C C . PRO A 1 120 ? -0.397 10.031 3.691 1.00 58.62 120 PRO A C 1
ATOM 922 O O . PRO A 1 120 ? 0.341 10.993 3.906 1.00 58.62 120 PRO A O 1
ATOM 925 N N . PHE A 1 121 ? -0.288 8.889 4.356 1.00 62.22 121 PHE A N 1
ATOM 926 C CA . PHE A 1 121 ? 0.833 8.647 5.240 1.00 62.22 121 PHE A CA 1
ATOM 927 C C . PHE A 1 121 ? 2.067 8.310 4.406 1.00 62.22 121 PHE A C 1
ATOM 929 O O . PHE A 1 121 ? 2.163 7.229 3.828 1.00 62.22 121 PHE A O 1
ATOM 936 N N . THR A 1 122 ? 3.025 9.229 4.369 1.00 56.88 122 THR A N 1
ATOM 937 C CA . THR A 1 122 ? 4.348 9.002 3.788 1.00 56.88 122 THR A CA 1
ATOM 938 C C . THR A 1 122 ? 5.372 8.976 4.914 1.00 56.88 122 THR A C 1
ATOM 940 O O . THR A 1 122 ? 5.688 10.013 5.497 1.00 56.88 122 THR A O 1
ATOM 943 N N . GLN A 1 123 ? 5.903 7.796 5.231 1.00 57.81 123 GLN A N 1
ATOM 944 C CA . GLN A 1 123 ? 7.154 7.692 5.983 1.00 57.81 123 GLN A CA 1
ATOM 945 C C . GLN A 1 123 ? 8.293 7.346 5.022 1.00 57.81 123 GLN A C 1
ATOM 947 O O . GLN A 1 123 ? 8.069 6.573 4.084 1.00 57.81 123 GLN A O 1
ATOM 952 N N . PRO A 1 124 ? 9.513 7.857 5.265 1.00 52.72 124 PRO A N 1
ATOM 953 C CA . PRO A 1 124 ? 10.686 7.476 4.496 1.00 52.72 124 PRO A CA 1
ATOM 954 C C . PRO A 1 124 ? 11.071 6.034 4.854 1.00 52.72 124 PRO A C 1
ATOM 956 O O . PRO A 1 124 ? 11.872 5.773 5.748 1.00 52.72 124 PRO A O 1
ATOM 959 N N . SER A 1 125 ? 10.447 5.075 4.181 1.00 60.66 125 SER A N 1
ATOM 960 C CA . SER A 1 125 ? 10.993 3.735 3.989 1.00 60.66 125 SER A CA 1
ATOM 961 C C . SER A 1 125 ? 11.534 3.624 2.564 1.00 60.66 125 SER A C 1
ATOM 963 O O . SER A 1 125 ? 11.529 4.605 1.822 1.00 60.66 125 SER A O 1
ATOM 965 N N . PHE A 1 126 ? 12.019 2.440 2.182 1.00 70.75 126 PHE A N 1
ATOM 966 C CA . PHE A 1 126 ? 12.375 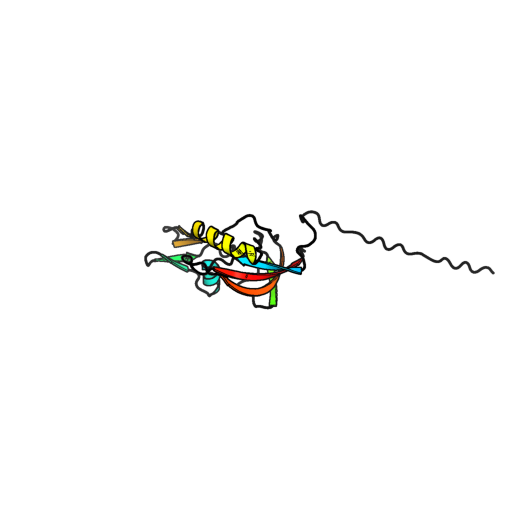2.150 0.793 1.00 70.75 126 PHE A CA 1
ATOM 967 C C . PHE A 1 126 ? 11.245 2.609 -0.131 1.00 70.75 126 PHE A C 1
ATOM 969 O O . PHE A 1 126 ? 10.115 2.145 0.004 1.00 70.75 126 PHE A O 1
ATOM 976 N N . GLN A 1 127 ? 11.542 3.549 -1.020 1.00 76.81 127 GLN A N 1
ATOM 977 C CA . GLN A 1 127 ? 10.560 4.135 -1.916 1.00 76.81 127 GLN A CA 1
ATOM 978 C C . GLN A 1 127 ? 10.708 3.471 -3.281 1.00 76.81 127 GLN A C 1
ATOM 980 O O . GLN A 1 127 ? 11.809 3.413 -3.822 1.00 76.81 127 GLN A O 1
ATOM 985 N N . MET A 1 128 ? 9.614 2.934 -3.814 1.00 81.81 128 MET A N 1
ATOM 986 C CA . MET A 1 128 ? 9.543 2.567 -5.225 1.00 81.81 128 MET A CA 1
ATOM 987 C C . MET A 1 128 ? 9.124 3.808 -6.006 1.00 81.81 128 MET A C 1
ATOM 989 O O . MET A 1 128 ? 8.227 4.545 -5.579 1.00 81.81 128 MET A O 1
ATOM 993 N N . PHE A 1 129 ? 9.798 4.051 -7.124 1.00 81.50 129 PHE A N 1
ATOM 994 C CA . PHE A 1 129 ? 9.535 5.210 -7.962 1.00 81.50 129 PHE A CA 1
ATOM 995 C C . PHE A 1 129 ? 8.239 5.048 -8.747 1.00 81.50 129 PHE A C 1
ATOM 997 O O . PHE A 1 129 ? 7.760 3.938 -8.996 1.00 81.50 129 PHE A O 1
ATOM 1004 N N . ALA A 1 130 ? 7.682 6.186 -9.148 1.00 84.38 130 ALA A N 1
ATOM 1005 C CA . ALA A 1 130 ? 6.597 6.228 -10.110 1.00 84.38 130 ALA A CA 1
ATOM 1006 C C . ALA A 1 130 ? 6.951 5.431 -11.373 1.00 84.38 130 ALA A C 1
ATOM 1008 O O . ALA A 1 130 ? 8.088 5.450 -11.844 1.00 84.38 130 ALA A O 1
ATOM 1009 N N . GLY A 1 131 ? 5.975 4.718 -11.929 1.00 85.75 131 GLY A N 1
ATOM 1010 C CA . GLY A 1 131 ? 6.153 3.927 -13.145 1.00 85.75 131 GLY A CA 1
ATOM 1011 C C . GLY A 1 131 ? 6.702 2.512 -12.934 1.00 85.75 131 GLY A C 1
ATOM 1012 O O . GLY A 1 131 ? 6.573 1.695 -13.854 1.00 85.75 131 GLY A O 1
ATOM 1013 N N . ALA A 1 132 ? 7.239 2.193 -11.750 1.00 87.50 132 ALA A N 1
ATOM 1014 C CA . ALA A 1 132 ? 7.728 0.858 -11.411 1.00 87.50 132 ALA A CA 1
ATOM 1015 C C . ALA A 1 132 ? 6.641 -0.217 -11.555 1.00 87.50 132 ALA A C 1
ATOM 1017 O O . ALA A 1 132 ? 5.455 0.043 -11.320 1.00 87.50 132 ALA A O 1
ATOM 1018 N N . LYS A 1 133 ? 7.041 -1.442 -11.915 1.00 90.19 133 LYS A N 1
ATOM 1019 C CA . LYS A 1 133 ? 6.128 -2.586 -12.048 1.00 90.19 133 LYS A CA 1
ATOM 1020 C C . LYS A 1 133 ? 6.221 -3.511 -10.841 1.00 90.19 133 LYS A C 1
ATOM 1022 O O . LYS A 1 133 ? 7.305 -3.939 -10.442 1.00 90.19 133 LYS A O 1
ATOM 1027 N N . VAL A 1 134 ? 5.064 -3.872 -10.292 1.00 90.94 134 VAL A N 1
ATOM 1028 C CA . VAL A 1 134 ? 4.964 -4.806 -9.164 1.00 90.94 134 VAL A CA 1
ATOM 1029 C C . VAL A 1 134 ? 3.901 -5.862 -9.433 1.00 90.94 134 VAL A C 1
ATOM 1031 O O . VAL A 1 134 ? 2.864 -5.575 -10.025 1.00 90.94 134 VAL A O 1
ATOM 1034 N N . LYS A 1 135 ? 4.143 -7.095 -8.989 1.00 92.12 135 LYS A N 1
ATOM 1035 C CA . LYS A 1 135 ? 3.146 -8.165 -8.983 1.00 92.12 135 LYS A CA 1
ATOM 1036 C C . LYS A 1 135 ? 2.445 -8.210 -7.635 1.00 92.12 135 LYS A C 1
ATOM 1038 O O . LYS A 1 135 ? 3.102 -8.264 -6.596 1.00 92.12 135 LYS A O 1
ATOM 1043 N N . ILE A 1 136 ? 1.122 -8.266 -7.652 1.00 91.81 136 ILE A N 1
ATOM 1044 C CA . ILE A 1 136 ? 0.313 -8.461 -6.453 1.00 91.81 136 ILE A CA 1
ATOM 1045 C C . ILE A 1 136 ? 0.395 -9.924 -6.039 1.00 91.81 136 ILE A C 1
ATOM 1047 O O . ILE A 1 136 ? 0.013 -10.821 -6.785 1.00 91.81 136 ILE A O 1
ATOM 1051 N N . LEU A 1 137 ? 0.898 -10.183 -4.840 1.00 91.12 137 LEU A N 1
ATOM 1052 C CA . LEU A 1 137 ? 0.991 -11.527 -4.273 1.00 91.12 137 LEU A CA 1
ATOM 1053 C C . LEU A 1 137 ? -0.184 -11.851 -3.352 1.00 91.12 137 LEU A C 1
ATOM 1055 O O . LEU A 1 137 ? -0.463 -13.020 -3.100 1.00 91.12 137 LEU A O 1
ATOM 1059 N N . GLY A 1 138 ? -0.855 -10.832 -2.823 1.00 91.00 138 GLY A N 1
ATOM 1060 C CA . GLY A 1 138 ? -1.996 -11.006 -1.938 1.00 91.00 138 GLY A CA 1
ATOM 1061 C C . GLY A 1 138 ? -2.262 -9.779 -1.083 1.00 91.00 138 GLY A C 1
ATOM 1062 O O . GLY A 1 138 ? -1.627 -8.738 -1.233 1.00 91.00 138 GLY A O 1
ATOM 1063 N N . TYR A 1 139 ? -3.177 -9.940 -0.139 1.00 89.12 139 TYR A N 1
ATOM 1064 C CA . TYR A 1 139 ? -3.560 -8.913 0.818 1.00 89.12 139 TYR A CA 1
ATOM 1065 C C . TYR A 1 139 ? -3.397 -9.445 2.229 1.00 89.12 139 TYR A C 1
ATOM 1067 O O . TYR A 1 139 ? -3.613 -10.631 2.487 1.00 89.12 139 TYR A O 1
ATOM 1075 N N . LYS A 1 140 ? -3.018 -8.568 3.153 1.00 88.94 140 LYS A N 1
ATOM 1076 C CA . LYS A 1 140 ? -2.898 -8.921 4.560 1.00 88.94 140 LYS A CA 1
ATOM 1077 C C . LYS A 1 140 ? -3.362 -7.774 5.433 1.00 88.94 140 LYS A C 1
ATOM 1079 O O . LYS A 1 140 ? -2.908 -6.643 5.285 1.00 88.94 140 LYS A O 1
ATOM 1084 N N . GLN A 1 141 ? -4.250 -8.096 6.362 1.00 85.81 141 GLN A N 1
ATOM 1085 C CA . GLN A 1 141 ? -4.586 -7.206 7.458 1.00 85.81 141 GLN A CA 1
ATOM 1086 C C . GLN A 1 141 ? -3.607 -7.444 8.601 1.00 85.81 141 GLN A C 1
ATOM 1088 O O . GLN A 1 141 ? -3.293 -8.585 8.951 1.00 85.81 141 GLN A O 1
ATOM 1093 N N . PHE A 1 142 ? -3.098 -6.358 9.161 1.00 85.12 142 PHE A N 1
ATOM 1094 C CA . PHE A 1 142 ? -2.240 -6.397 10.329 1.00 85.12 142 PHE A CA 1
ATOM 1095 C C . PHE A 1 142 ? -2.894 -5.606 11.458 1.00 85.12 142 PHE A C 1
ATOM 1097 O O . PHE A 1 142 ? -3.218 -4.430 11.288 1.00 85.12 142 PHE A O 1
ATOM 1104 N N . GLY A 1 143 ? -3.052 -6.261 12.606 1.00 80.38 143 GLY A N 1
ATOM 1105 C CA . GLY A 1 143 ? -3.600 -5.682 13.827 1.00 80.38 143 GLY A CA 1
ATOM 1106 C C . GLY A 1 143 ? -2.553 -5.547 14.925 1.00 80.38 143 GLY A C 1
ATOM 1107 O O . GLY A 1 143 ? -1.589 -6.315 14.989 1.00 80.38 143 GLY A O 1
ATOM 1108 N N . ILE A 1 144 ? -2.745 -4.572 15.812 1.00 77.56 144 ILE A N 1
ATOM 1109 C CA . ILE A 1 144 ? -1.991 -4.430 17.065 1.00 77.56 144 ILE A CA 1
ATOM 1110 C C . ILE A 1 144 ? -3.005 -4.107 18.168 1.00 77.56 144 ILE A C 1
ATOM 1112 O O . ILE A 1 144 ? -3.879 -3.274 17.928 1.00 77.56 144 ILE A O 1
ATOM 1116 N N . PRO A 1 145 ? -2.910 -4.697 19.377 1.00 78.62 145 PRO A N 1
ATOM 1117 C CA . PRO A 1 145 ? -3.827 -4.378 20.470 1.00 78.62 145 PRO A CA 1
ATOM 1118 C C . PRO A 1 145 ? -3.987 -2.863 20.685 1.00 78.62 145 PRO A C 1
ATOM 1120 O O . PRO A 1 145 ? -3.002 -2.138 20.838 1.00 78.62 145 PRO A O 1
ATOM 1123 N N . GLY A 1 146 ? -5.235 -2.383 20.675 1.00 72.81 146 GLY A N 1
ATOM 1124 C CA . GLY A 1 146 ? -5.562 -0.959 20.825 1.00 72.81 146 GLY A CA 1
ATOM 1125 C C . GLY A 1 146 ? -5.401 -0.101 19.559 1.00 72.81 146 GLY A C 1
ATOM 1126 O O . GLY A 1 146 ? -5.427 1.131 19.657 1.00 72.81 146 GLY A O 1
ATOM 1127 N N . ILE A 1 147 ? -5.217 -0.719 18.387 1.00 73.62 147 ILE A N 1
ATOM 1128 C CA . ILE A 1 147 ? -5.196 -0.077 17.063 1.00 73.62 147 ILE A CA 1
ATOM 1129 C C . ILE A 1 147 ? -6.067 -0.911 16.117 1.00 73.62 147 ILE A C 1
ATOM 1131 O O . ILE A 1 147 ? -5.981 -2.135 16.130 1.00 73.62 147 ILE A O 1
ATOM 1135 N N . ARG A 1 148 ? -6.913 -0.259 15.308 1.00 75.44 148 ARG A N 1
ATOM 1136 C CA . ARG A 1 148 ? -7.702 -0.953 14.276 1.00 75.44 148 ARG A CA 1
ATOM 1137 C C . ARG A 1 148 ? -6.785 -1.608 13.245 1.00 75.44 148 ARG A C 1
ATOM 1139 O O . ARG A 1 148 ? -5.734 -1.052 12.924 1.00 75.44 148 ARG A O 1
ATOM 1146 N N . ASP A 1 149 ? -7.222 -2.745 12.716 1.00 81.38 149 ASP A N 1
ATOM 1147 C CA . ASP A 1 149 ? -6.495 -3.475 11.682 1.00 81.38 149 ASP A CA 1
ATOM 1148 C C . ASP A 1 149 ? -6.273 -2.602 10.444 1.00 81.38 149 ASP A C 1
ATOM 1150 O O . ASP A 1 149 ? -7.138 -1.826 10.035 1.00 81.38 149 ASP A O 1
ATOM 1154 N N . LYS A 1 150 ? -5.087 -2.726 9.851 1.00 81.94 150 LYS A N 1
ATOM 1155 C CA . LYS A 1 150 ? -4.667 -1.961 8.676 1.00 81.94 150 LYS A CA 1
ATOM 1156 C C . LYS A 1 150 ? -4.430 -2.892 7.499 1.00 81.94 150 LYS A C 1
ATOM 1158 O O . LYS A 1 150 ? -3.806 -3.943 7.657 1.00 81.94 150 LYS A O 1
ATOM 1163 N N . LEU A 1 151 ? -4.935 -2.506 6.326 1.00 83.62 151 LEU A N 1
ATOM 1164 C CA . LEU A 1 151 ? -4.809 -3.285 5.099 1.00 83.62 151 LEU A CA 1
ATOM 1165 C C . LEU A 1 151 ? -3.481 -2.988 4.403 1.00 83.62 151 LEU A C 1
ATOM 1167 O O . LEU A 1 151 ? -3.138 -1.837 4.142 1.00 83.62 151 LEU A O 1
ATOM 1171 N N . PHE A 1 152 ? -2.764 -4.050 4.056 1.00 87.69 152 PHE A N 1
ATOM 1172 C CA . PHE A 1 152 ? -1.560 -3.980 3.248 1.00 87.69 152 PHE A CA 1
ATOM 1173 C C . PHE A 1 152 ? -1.669 -4.902 2.033 1.00 87.69 152 PHE A C 1
ATOM 1175 O O . PHE A 1 152 ? -2.219 -6.004 2.124 1.00 87.69 152 PHE A O 1
ATOM 1182 N N . VAL A 1 153 ? -1.085 -4.482 0.913 1.00 88.44 153 VAL A N 1
ATOM 1183 C CA . VAL A 1 153 ? -0.874 -5.329 -0.267 1.00 88.44 153 VAL A CA 1
ATOM 1184 C C . VAL A 1 153 ? 0.496 -5.967 -0.164 1.00 88.44 153 VAL A C 1
ATOM 1186 O O . VAL A 1 153 ? 1.493 -5.269 0.001 1.00 88.44 153 VAL A O 1
ATOM 1189 N N . HIS A 1 154 ? 0.545 -7.289 -0.254 1.00 90.12 154 HIS A N 1
ATOM 1190 C CA . HIS A 1 154 ? 1.783 -8.032 -0.415 1.00 90.12 154 HIS A CA 1
ATOM 1191 C C . HIS A 1 154 ? 2.162 -8.007 -1.893 1.00 90.12 154 HIS A C 1
ATOM 1193 O O . HIS A 1 154 ? 1.378 -8.431 -2.742 1.00 90.12 154 HIS A O 1
ATOM 1199 N N . ILE A 1 155 ? 3.353 -7.515 -2.203 1.00 90.06 155 ILE A N 1
ATOM 1200 C CA . ILE A 1 155 ? 3.822 -7.330 -3.572 1.00 90.06 155 ILE A CA 1
ATOM 1201 C C . ILE A 1 155 ? 5.187 -7.975 -3.787 1.00 90.06 155 ILE A C 1
ATOM 1203 O O . ILE A 1 155 ? 5.952 -8.153 -2.840 1.00 90.06 155 ILE A O 1
ATOM 1207 N N . LEU A 1 156 ? 5.482 -8.284 -5.046 1.00 87.38 156 LEU A N 1
ATOM 1208 C CA . LEU A 1 156 ? 6.801 -8.604 -5.578 1.00 87.38 156 LEU A CA 1
ATOM 1209 C C . LEU A 1 156 ? 7.207 -7.479 -6.528 1.00 87.38 156 LEU A C 1
ATOM 1211 O O . LEU A 1 156 ? 6.488 -7.201 -7.486 1.00 87.38 156 LEU A O 1
ATOM 1215 N N . TYR A 1 157 ? 8.348 -6.851 -6.289 1.00 85.50 157 TYR A N 1
ATOM 1216 C CA . TYR A 1 157 ? 8.864 -5.828 -7.189 1.00 85.50 157 TYR A CA 1
ATOM 1217 C C . TYR A 1 157 ? 9.578 -6.474 -8.386 1.00 85.50 157 TYR A C 1
ATOM 1219 O O . TYR A 1 157 ? 10.409 -7.369 -8.205 1.00 85.50 157 TYR A O 1
ATOM 1227 N N . LEU A 1 158 ? 9.215 -6.050 -9.603 1.00 83.19 158 LEU A N 1
ATOM 1228 C CA . LEU A 1 158 ? 9.638 -6.700 -10.847 1.00 83.19 158 LEU A CA 1
ATOM 1229 C C . LEU A 1 158 ? 10.752 -5.957 -11.589 1.00 83.19 158 LEU A C 1
ATOM 1231 O O . LEU A 1 158 ? 11.560 -6.642 -12.188 1.00 83.19 158 LEU A O 1
ATOM 1235 N N . ALA A 1 159 ? 10.776 -4.619 -11.569 1.00 72.25 159 ALA A N 1
ATOM 1236 C CA . ALA A 1 159 ? 11.862 -3.726 -12.018 1.00 72.25 159 ALA A CA 1
ATOM 1237 C C . ALA A 1 159 ? 11.312 -2.299 -12.226 1.00 72.25 159 ALA A C 1
ATOM 1239 O O . ALA A 1 159 ? 10.094 -2.101 -12.358 1.00 72.25 159 ALA A O 1
ATOM 1240 N N . ASP A 1 160 ? 12.219 -1.322 -12.297 1.00 66.25 160 ASP A N 1
ATOM 1241 C CA . ASP A 1 160 ? 11.952 -0.003 -12.878 1.00 66.25 160 ASP A CA 1
ATOM 1242 C C . ASP A 1 160 ? 11.993 -0.109 -14.415 1.00 66.25 160 ASP A C 1
ATOM 1244 O O . ASP A 1 160 ? 12.643 -1.002 -14.964 1.00 66.25 160 ASP A O 1
ATOM 1248 N N . LYS A 1 161 ? 11.240 0.756 -15.102 1.00 57.09 161 LYS A N 1
ATOM 1249 C CA . LYS A 1 161 ? 11.238 0.829 -16.572 1.00 57.09 161 LYS A CA 1
ATOM 1250 C C . LYS A 1 161 ? 12.576 1.302 -17.128 1.00 57.09 161 LYS A C 1
ATOM 1252 O O . LYS A 1 161 ? 13.182 2.195 -16.499 1.00 57.09 161 LYS A O 1
#

Radius of gyration: 22.59 Å; chains: 1; bounding box: 71×45×75 Å

Sequence (161 aa):
MKKLILLAVTIITASTAYAEHCPMLGCEGRTGYVYIPEQVAYGYQGKASVTFNGEEYRLVGKEKFPFVEEGLPDVNSVVTVGDGGISFYRNQDVPKIIKSLKVHEDIKYDASAKAAEVTPFTQPSFQMFAGAKVKILGYKQFGIPGIRDKLFVHILYLADK